Protein AF-A0A8C6Y486-F1 (afdb_monomer_lite)

InterPro domains:
  IPR037662 Cilia- and flagella-associated protein 68/107 [PTHR31180] (36-142)
  IPR054709 Cilia- and flagella-associated protein 107 [PF22595] (36-143)

Sequence (165 aa):
MINLCRDVQECTIPSWKVEPKYSTKVLIGNWGEERRRGLPRKYILTHCEEARHRHLVTQYDDQYNRHGHNPQLPPLRKWDRHKLAWTPEKSDYPLVEPPTSYGLLEHLMDTWHRKEPEGAKSVYHSSYPKPPALAYAPRQRPDTSRILQQSRQQWLLPRSLDAPA

Secondary structure (DSSP, 8-state):
-----S-TTTTSS-GGG------TTS-SSSHHHHHHT-S-HHHHH-SSS--TTS--S-HHHHHHHSTT--TTS-SS-EEETTTTEEES-GGGS--------TTHHHHHHHHHH-PPPSS---HHHHHSPPPPGGGS---PPP-HHHHHHHHHHHTTS--------

Organism: Naja naja (NCBI:txid35670)

Foldseek 3Di:
DDDDDDDPPPPPDDPVPDDDDDDLVDPDDPNPVVVVVDDDPCVVPDPDNDDPLQAQEDPVCCCPVVVVDDPVDDPAWDQDPVVRDTPPDSVVDHDRDPYPCVCVVVVVVCVVPDDDDDDDDDPVPVVDDDDPPVVDDPPDDPPCPVVVVVVVVVVVPPPDPDDDD

pLDDT: mean 77.11, std 13.09, range [34.59, 96.06]

Radius of gyration: 37.06 Å; chains: 1; bounding box: 81×48×119 Å

Structure (mmCIF, N/CA/C/O backbone):
data_AF-A0A8C6Y486-F1
#
_entry.id   AF-A0A8C6Y486-F1
#
loop_
_atom_site.group_PDB
_atom_site.id
_atom_site.type_symbol
_atom_site.label_atom_id
_atom_site.label_alt_id
_atom_site.label_comp_id
_atom_site.label_asym_id
_atom_site.label_entity_id
_atom_site.label_seq_id
_atom_site.pdbx_PDB_ins_code
_atom_site.Cartn_x
_atom_site.Cartn_y
_atom_site.Cartn_z
_atom_site.occupancy
_atom_site.B_iso_or_equiv
_atom_site.auth_seq_id
_atom_site.auth_comp_id
_atom_site.auth_asym_id
_atom_site.auth_atom_id
_atom_site.pdbx_PDB_model_num
ATOM 1 N N . MET A 1 1 ? -19.167 -20.962 -25.760 1.00 34.59 1 MET A N 1
ATOM 2 C CA . MET A 1 1 ? -18.851 -20.232 -24.513 1.00 34.59 1 MET A CA 1
ATOM 3 C C . MET A 1 1 ? -18.664 -18.772 -24.861 1.00 34.59 1 MET A C 1
ATOM 5 O O . MET A 1 1 ? -17.979 -18.466 -25.826 1.00 34.59 1 MET A O 1
ATOM 9 N N . ILE A 1 2 ? -19.395 -17.922 -24.153 1.00 36.78 2 ILE A N 1
ATOM 10 C CA . ILE A 1 2 ? -19.633 -16.510 -24.445 1.00 36.78 2 ILE A CA 1
ATOM 11 C C . ILE A 1 2 ? -18.441 -15.714 -23.911 1.00 36.78 2 ILE A C 1
ATOM 13 O O . ILE A 1 2 ? -18.240 -15.684 -22.702 1.00 36.78 2 ILE A O 1
ATOM 17 N N . ASN A 1 3 ? -17.670 -15.070 -24.787 1.00 40.41 3 ASN A N 1
ATOM 18 C CA . ASN A 1 3 ? -16.798 -13.976 -24.368 1.00 40.41 3 ASN A CA 1
ATOM 19 C C . ASN A 1 3 ? -17.591 -12.680 -24.536 1.00 40.41 3 ASN A C 1
ATOM 21 O O . ASN A 1 3 ? -17.949 -12.294 -25.649 1.00 40.41 3 ASN A O 1
ATOM 25 N N . LEU A 1 4 ? -17.938 -12.095 -23.390 1.00 46.84 4 LEU A N 1
ATOM 26 C CA . LEU A 1 4 ? -18.710 -10.872 -23.251 1.00 46.84 4 LEU A CA 1
ATOM 27 C C . LEU A 1 4 ? -17.987 -9.664 -23.866 1.00 46.84 4 LEU A C 1
ATOM 29 O O . LEU A 1 4 ? -16.797 -9.468 -23.651 1.00 46.84 4 LEU A O 1
ATOM 33 N N . CYS A 1 5 ? -18.794 -8.843 -24.543 1.00 39.06 5 CYS A N 1
ATOM 34 C CA . CYS A 1 5 ? -18.754 -7.380 -24.565 1.00 39.06 5 CYS A CA 1
ATOM 35 C C . CYS A 1 5 ? -17.374 -6.732 -24.797 1.00 39.06 5 CYS A C 1
ATOM 37 O O . CYS A 1 5 ? -16.676 -6.362 -23.855 1.00 39.06 5 CYS A O 1
ATOM 39 N N . ARG A 1 6 ? -17.023 -6.529 -26.075 1.00 48.16 6 ARG A N 1
ATOM 40 C CA . ARG A 1 6 ? -16.122 -5.431 -26.456 1.00 48.16 6 ARG A CA 1
ATOM 41 C C . ARG A 1 6 ? -16.830 -4.107 -26.164 1.00 48.16 6 ARG A C 1
ATOM 43 O O . ARG A 1 6 ? -18.038 -4.003 -26.351 1.00 48.16 6 ARG A O 1
ATOM 50 N N . ASP A 1 7 ? -16.054 -3.165 -25.651 1.00 42.75 7 ASP A N 1
ATOM 51 C CA . ASP A 1 7 ? -16.396 -1.807 -25.233 1.00 42.75 7 ASP A CA 1
ATOM 52 C C . ASP A 1 7 ? -17.686 -1.213 -25.844 1.00 42.75 7 ASP A C 1
ATOM 54 O O . ASP A 1 7 ? -17.844 -1.093 -27.057 1.00 42.75 7 ASP A O 1
ATOM 58 N N . VAL A 1 8 ? -18.590 -0.750 -24.969 1.00 45.34 8 VAL A N 1
ATOM 59 C CA . VAL A 1 8 ? -19.930 -0.177 -25.255 1.00 45.34 8 VAL A CA 1
ATOM 60 C C . VAL A 1 8 ? -19.925 0.991 -26.268 1.00 45.34 8 VAL A C 1
ATOM 62 O O . VAL A 1 8 ? -20.977 1.396 -26.757 1.00 45.34 8 VAL A O 1
ATOM 65 N N . GLN A 1 9 ? -18.757 1.532 -26.624 1.00 53.19 9 GLN A N 1
ATOM 66 C CA . GLN A 1 9 ? -18.621 2.672 -27.533 1.00 53.19 9 GLN A CA 1
ATOM 67 C C . GLN A 1 9 ? -18.644 2.327 -29.032 1.00 53.19 9 GLN A C 1
ATOM 69 O O . GLN A 1 9 ? -18.799 3.237 -29.844 1.00 53.19 9 GLN A O 1
ATOM 74 N N . GLU A 1 10 ? -18.514 1.060 -29.435 1.00 50.94 10 GLU A N 1
ATOM 75 C CA . GLU A 1 10 ? -18.447 0.710 -30.868 1.00 50.94 10 GLU A CA 1
ATOM 76 C C . GLU A 1 10 ? -19.818 0.730 -31.583 1.00 50.94 10 GLU A C 1
ATOM 78 O O . GLU A 1 10 ? -19.871 0.861 -32.804 1.00 50.94 10 GLU A O 1
ATOM 83 N N . CYS A 1 11 ? -20.941 0.675 -30.855 1.00 52.94 11 CYS A N 1
ATOM 84 C CA . CYS A 1 11 ? -22.281 0.500 -31.443 1.00 52.94 11 CYS A CA 1
ATOM 85 C C . CYS A 1 11 ? -23.034 1.804 -31.785 1.00 52.94 11 CYS A C 1
ATOM 87 O O . CYS A 1 11 ? -24.148 1.744 -32.303 1.00 52.94 11 CYS A O 1
ATOM 89 N N . THR A 1 12 ? -22.477 2.979 -31.482 1.00 60.00 12 THR A N 1
ATOM 90 C CA . THR A 1 12 ? -23.168 4.284 -31.603 1.00 60.00 12 THR A CA 1
ATOM 91 C C . THR A 1 12 ? -22.625 5.193 -32.707 1.00 60.00 12 THR A C 1
ATOM 93 O O . THR A 1 12 ? -23.166 6.279 -32.920 1.00 60.00 12 THR A O 1
ATOM 96 N N . ILE A 1 13 ? -21.588 4.776 -33.440 1.00 71.94 13 ILE A N 1
ATOM 97 C CA . ILE A 1 13 ? -20.989 5.588 -34.507 1.00 71.94 13 ILE A CA 1
ATOM 98 C C . ILE A 1 13 ? -21.632 5.205 -35.849 1.00 71.94 13 ILE A C 1
ATOM 100 O O . ILE A 1 13 ? -21.528 4.050 -36.264 1.00 71.94 13 ILE A O 1
ATOM 104 N N . PRO A 1 14 ? -22.301 6.134 -36.559 1.00 70.56 14 PRO A N 1
ATOM 105 C CA . PRO A 1 14 ? -22.866 5.822 -37.864 1.00 70.56 14 PRO A CA 1
ATOM 106 C C . PRO A 1 14 ? -21.753 5.596 -38.902 1.00 70.56 14 PRO A C 1
ATOM 108 O O . PRO A 1 14 ? -20.704 6.238 -38.856 1.00 70.56 14 PRO A O 1
ATOM 111 N N . SER A 1 15 ? -21.996 4.707 -39.870 1.00 63.16 15 SER A N 1
ATOM 112 C CA . SER A 1 15 ? -20.997 4.209 -40.837 1.00 63.16 15 SER A CA 1
ATOM 113 C C . SER A 1 15 ? -20.269 5.288 -41.654 1.00 63.16 15 SER A C 1
ATOM 115 O O . SER A 1 15 ? -19.128 5.087 -42.056 1.00 63.16 15 SER A O 1
ATOM 117 N N . TRP A 1 16 ? -20.886 6.451 -41.870 1.00 70.81 16 TRP A N 1
ATOM 118 C CA . TRP A 1 16 ? -20.301 7.589 -42.592 1.00 70.81 16 TRP A CA 1
ATOM 119 C C . TRP A 1 16 ? -19.295 8.414 -41.764 1.00 70.81 16 TRP A C 1
ATOM 121 O O . TRP A 1 16 ? -18.690 9.345 -42.288 1.00 70.81 16 TRP A O 1
ATOM 131 N N . LYS A 1 17 ? -19.107 8.081 -40.480 1.00 66.19 17 LYS A N 1
ATOM 132 C CA . LYS A 1 17 ? -18.193 8.738 -39.526 1.00 66.19 17 LYS A CA 1
ATOM 133 C C . LYS A 1 17 ? -17.043 7.827 -39.072 1.00 66.19 17 LYS A C 1
ATOM 135 O O . LYS A 1 17 ? -16.499 8.002 -37.985 1.00 66.19 17 LYS A O 1
ATOM 140 N N . VAL A 1 18 ? -16.677 6.833 -39.882 1.00 72.81 18 VAL A N 1
ATOM 141 C CA . VAL A 1 18 ? -15.550 5.940 -39.584 1.00 72.81 18 VAL A CA 1
ATOM 142 C C . VAL A 1 18 ? -14.256 6.575 -40.088 1.00 72.81 18 VAL A C 1
ATOM 144 O O . VAL A 1 18 ? -13.963 6.556 -41.281 1.00 72.81 18 VAL A O 1
ATOM 147 N N . GLU A 1 19 ? -13.473 7.139 -39.172 1.00 72.44 19 GLU A N 1
ATOM 148 C CA . GLU A 1 19 ? -12.126 7.619 -39.481 1.00 72.44 19 GLU A CA 1
ATOM 149 C C . GLU A 1 19 ? -11.136 6.441 -39.511 1.00 72.44 19 GLU A C 1
ATOM 151 O O . GLU A 1 19 ? -10.990 5.730 -38.507 1.00 72.44 19 GLU A O 1
ATOM 156 N N . PRO A 1 20 ? -10.432 6.203 -40.632 1.00 77.00 20 PRO A N 1
ATOM 157 C CA . PRO A 1 20 ? -9.417 5.162 -40.691 1.00 77.00 20 PRO A CA 1
ATOM 158 C C . PRO A 1 20 ? -8.216 5.535 -39.809 1.00 77.00 20 PRO A C 1
ATOM 160 O O . PRO A 1 20 ? -7.585 6.577 -39.987 1.00 77.00 20 PRO A O 1
ATOM 163 N N . LYS A 1 21 ? -7.878 4.663 -38.853 1.00 77.75 21 LYS A N 1
ATOM 164 C CA . LYS A 1 21 ? -6.699 4.814 -37.988 1.00 77.75 21 LYS A CA 1
ATOM 165 C C . LYS A 1 21 ? -5.488 4.163 -38.653 1.00 77.75 21 LYS A C 1
ATOM 167 O O . LYS A 1 21 ? -5.451 2.947 -38.823 1.00 77.75 21 LYS A O 1
ATOM 172 N N . TYR A 1 22 ? -4.492 4.968 -39.007 1.00 78.31 22 TYR A N 1
ATOM 173 C CA . TYR A 1 22 ? -3.251 4.500 -39.627 1.00 78.31 22 TYR A CA 1
ATOM 174 C C . TYR A 1 22 ? -2.107 4.391 -38.608 1.00 78.31 22 TYR A C 1
ATOM 176 O O . TYR A 1 22 ? -2.116 5.033 -37.559 1.00 78.31 22 TYR A O 1
ATOM 184 N N . SER A 1 23 ? -1.093 3.579 -38.921 1.00 74.69 23 SER A N 1
ATOM 185 C CA . SER A 1 23 ? 0.156 3.533 -38.148 1.00 74.69 23 SER A CA 1
ATOM 186 C C . SER A 1 23 ? 0.916 4.861 -38.264 1.00 74.69 23 SER A C 1
ATOM 188 O O . SER A 1 23 ? 0.907 5.484 -39.322 1.00 74.69 23 SER A O 1
ATOM 190 N N . THR A 1 24 ? 1.675 5.241 -37.230 1.00 73.12 24 THR A N 1
ATOM 191 C CA . THR A 1 24 ? 2.528 6.451 -37.197 1.00 73.12 24 THR A CA 1
ATOM 192 C C . THR A 1 24 ? 3.621 6.490 -38.276 1.00 73.12 24 THR A C 1
ATOM 194 O O . THR A 1 24 ? 4.292 7.505 -38.452 1.00 73.12 24 THR A O 1
ATOM 197 N N . LYS A 1 25 ? 3.806 5.393 -39.020 1.00 78.25 25 LYS A N 1
ATOM 198 C CA . LYS A 1 25 ? 4.701 5.300 -40.181 1.00 78.25 25 LYS A CA 1
ATOM 199 C C . LYS A 1 25 ? 4.082 5.838 -41.478 1.00 78.25 25 LYS A C 1
ATOM 201 O O . LYS A 1 25 ? 4.817 6.080 -42.429 1.00 78.25 25 LYS A O 1
ATOM 206 N N . VAL A 1 26 ? 2.759 5.995 -41.539 1.00 83.75 26 VAL A N 1
ATOM 207 C CA . VAL A 1 26 ? 2.043 6.449 -42.739 1.00 83.75 26 VAL A CA 1
ATOM 208 C C . VAL A 1 26 ? 1.959 7.976 -42.730 1.00 83.75 26 VAL A C 1
ATOM 210 O O . VAL A 1 26 ? 1.511 8.570 -41.754 1.00 83.75 26 VAL A O 1
ATOM 213 N N . LEU A 1 27 ? 2.393 8.607 -43.824 1.00 85.38 27 LEU A N 1
ATOM 214 C CA . LEU A 1 27 ? 2.506 10.064 -43.989 1.00 85.38 27 LEU A CA 1
ATOM 215 C C . LEU A 1 27 ? 1.148 10.737 -44.283 1.00 85.38 27 LEU A C 1
ATOM 217 O O . LEU A 1 27 ? 1.018 11.479 -45.252 1.00 85.38 27 LEU A O 1
ATOM 221 N N . ILE A 1 28 ? 0.109 10.427 -43.507 1.00 81.69 28 ILE A N 1
ATOM 222 C CA . ILE A 1 28 ? -1.268 10.892 -43.745 1.00 81.69 28 ILE A CA 1
ATOM 223 C C . ILE A 1 28 ? -1.876 11.384 -42.426 1.00 81.69 28 ILE A C 1
ATOM 225 O O . ILE A 1 28 ? -1.596 10.839 -41.360 1.00 81.69 28 ILE A O 1
ATOM 229 N N . GLY A 1 29 ? -2.723 12.415 -42.493 1.00 80.81 29 GLY A N 1
ATOM 230 C CA . GLY A 1 29 ? -3.406 12.973 -41.323 1.00 80.81 29 GLY A CA 1
ATOM 231 C C . GLY A 1 29 ? -2.440 13.683 -40.372 1.00 80.81 29 GLY A C 1
ATOM 232 O O . GLY A 1 29 ? -1.551 14.409 -40.814 1.00 80.81 29 GLY A O 1
ATOM 233 N N . ASN A 1 30 ? -2.583 13.455 -39.062 1.00 80.50 30 ASN A N 1
ATOM 234 C CA . ASN A 1 30 ? -1.811 14.152 -38.025 1.00 80.50 30 ASN A CA 1
ATOM 235 C C . ASN A 1 30 ? -0.353 13.657 -37.841 1.00 80.50 30 ASN A C 1
ATOM 237 O O . ASN A 1 30 ? 0.242 13.777 -36.769 1.00 80.50 30 ASN A O 1
ATOM 241 N N . TRP A 1 31 ? 0.239 13.069 -38.884 1.00 82.62 31 TRP A N 1
ATOM 242 C CA . TRP A 1 31 ? 1.556 12.422 -38.842 1.00 82.62 31 TRP A CA 1
ATOM 243 C C . TRP A 1 31 ? 2.671 13.325 -38.279 1.00 82.62 31 TRP A C 1
ATOM 245 O O . TRP A 1 31 ? 3.494 12.885 -37.471 1.00 82.62 31 TRP A O 1
ATOM 255 N N . GLY A 1 32 ? 2.692 14.598 -38.687 1.00 81.19 32 GLY A N 1
ATOM 256 C CA . GLY A 1 32 ? 3.715 15.556 -38.266 1.00 81.19 32 GLY A CA 1
ATOM 257 C C . GLY A 1 32 ? 3.673 15.878 -36.769 1.00 81.19 32 GLY A C 1
ATOM 258 O O . GLY A 1 32 ? 4.730 15.987 -36.144 1.00 81.19 32 GLY A O 1
ATOM 259 N N . GLU A 1 33 ? 2.480 15.999 -36.178 1.00 82.06 33 GLU A N 1
ATOM 260 C CA . GLU A 1 33 ? 2.333 16.251 -34.738 1.00 82.06 33 GLU A CA 1
ATOM 261 C C . GLU A 1 33 ? 2.650 15.003 -33.915 1.00 82.06 33 GLU A C 1
ATOM 263 O O . GLU A 1 33 ? 3.369 15.098 -32.921 1.00 82.06 33 GLU A O 1
ATOM 268 N N . GLU A 1 34 ? 2.209 13.821 -34.361 1.00 79.19 34 GLU A N 1
ATOM 269 C CA . GLU A 1 34 ? 2.510 12.550 -33.690 1.00 79.19 34 GLU A CA 1
ATOM 270 C C . GLU A 1 34 ? 4.020 12.296 -33.583 1.00 79.19 34 GLU A C 1
ATOM 272 O O . GLU A 1 34 ? 4.504 11.801 -32.566 1.00 79.19 34 GLU A O 1
ATOM 277 N N . ARG A 1 35 ? 4.805 12.720 -34.581 1.00 80.25 35 ARG A N 1
ATOM 278 C CA . ARG A 1 35 ? 6.271 12.625 -34.529 1.00 80.25 35 ARG A CA 1
ATOM 279 C C . ARG A 1 35 ? 6.903 13.608 -33.537 1.00 80.25 35 ARG A C 1
ATOM 281 O O . ARG A 1 35 ? 7.923 13.279 -32.932 1.00 80.25 35 ARG A O 1
ATOM 288 N N . ARG A 1 36 ? 6.312 14.795 -33.345 1.00 82.06 36 ARG A N 1
ATOM 289 C CA . ARG A 1 36 ? 6.788 15.785 -32.358 1.00 82.06 36 ARG A CA 1
ATOM 290 C C . ARG A 1 36 ? 6.502 15.374 -30.915 1.00 82.06 36 ARG A C 1
A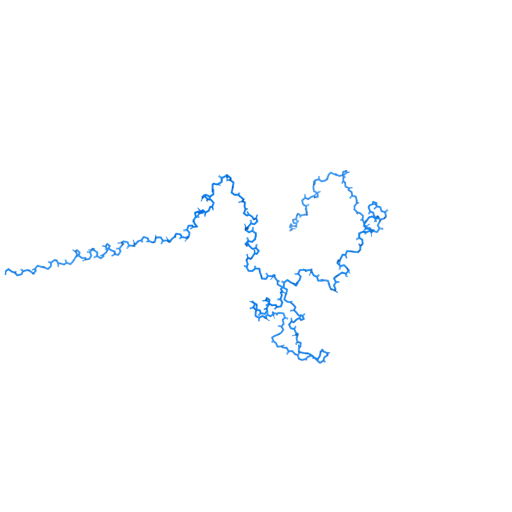TOM 292 O O . ARG A 1 36 ? 7.186 15.867 -30.024 1.00 82.06 36 ARG A O 1
ATOM 299 N N . ARG A 1 37 ? 5.556 14.457 -30.671 1.00 82.31 37 ARG A N 1
ATOM 300 C CA . ARG A 1 37 ? 5.291 13.908 -29.326 1.00 82.31 37 ARG A CA 1
ATOM 301 C C . ARG A 1 37 ? 6.498 13.169 -28.727 1.00 82.31 37 ARG A C 1
ATOM 303 O O . ARG A 1 37 ? 6.583 13.052 -27.508 1.00 82.31 37 ARG A O 1
ATOM 310 N N . GLY A 1 38 ? 7.437 12.712 -29.561 1.00 83.56 38 GLY A N 1
ATOM 311 C CA . GLY A 1 38 ? 8.673 12.061 -29.128 1.00 83.56 38 GLY A CA 1
ATOM 312 C C . GLY A 1 38 ? 8.499 10.593 -28.726 1.00 83.56 38 GLY A C 1
ATOM 313 O O . GLY A 1 38 ? 7.454 9.978 -28.942 1.00 83.56 38 GLY A O 1
ATOM 314 N N . LEU A 1 39 ? 9.559 10.005 -28.164 1.00 84.62 39 LEU A N 1
ATOM 315 C CA . LEU A 1 39 ? 9.518 8.631 -27.659 1.00 84.62 39 LEU A CA 1
ATOM 316 C C . LEU A 1 39 ? 8.724 8.581 -26.346 1.00 84.62 39 LEU A C 1
ATOM 318 O O . LEU A 1 39 ? 8.928 9.427 -25.471 1.00 84.62 39 LEU A O 1
ATOM 322 N N . PRO A 1 40 ? 7.843 7.586 -26.153 1.00 83.75 40 PRO A N 1
ATOM 323 C CA . PRO A 1 40 ? 7.088 7.501 -24.919 1.00 83.75 40 PRO A CA 1
ATOM 324 C C . PRO A 1 40 ? 8.018 7.173 -23.750 1.00 83.75 40 PRO A C 1
ATOM 326 O O . PRO A 1 40 ? 8.944 6.365 -23.858 1.00 83.75 40 PRO A O 1
ATOM 329 N N . ARG A 1 41 ? 7.702 7.766 -22.593 1.00 83.00 41 ARG A N 1
ATOM 330 C CA . ARG A 1 41 ? 8.467 7.667 -21.339 1.00 83.00 41 ARG A CA 1
ATOM 331 C C . ARG A 1 41 ? 8.850 6.237 -20.957 1.00 83.00 41 ARG A C 1
ATOM 333 O O . ARG A 1 41 ? 9.897 6.053 -20.345 1.00 83.00 41 ARG A O 1
ATOM 340 N N . LYS A 1 42 ? 8.015 5.250 -21.312 1.00 83.00 42 LYS A N 1
ATOM 341 C CA . LYS A 1 42 ? 8.280 3.827 -21.078 1.00 83.00 42 LYS A CA 1
ATOM 342 C C . LYS A 1 42 ? 9.677 3.460 -21.588 1.00 83.00 42 LYS A C 1
ATOM 344 O O . LYS A 1 42 ? 10.512 3.096 -20.787 1.00 83.00 42 LYS A O 1
ATOM 349 N N . TYR A 1 43 ? 9.989 3.690 -22.860 1.00 82.62 43 TYR A N 1
ATOM 350 C CA . TYR A 1 43 ? 11.271 3.253 -23.430 1.00 82.62 43 TYR A CA 1
ATOM 351 C C . TYR A 1 43 ? 12.493 4.041 -22.942 1.00 82.62 43 TYR A C 1
ATOM 353 O O . TYR A 1 43 ? 13.606 3.547 -23.062 1.00 82.62 43 TYR A O 1
ATOM 361 N N . ILE A 1 44 ? 12.304 5.256 -22.417 1.00 85.44 44 ILE A N 1
ATOM 362 C CA . ILE A 1 44 ? 13.414 6.112 -21.968 1.00 85.44 44 ILE A CA 1
ATOM 363 C C . ILE A 1 44 ? 13.763 5.842 -20.502 1.00 85.44 44 ILE A C 1
ATOM 365 O O . ILE A 1 44 ? 14.931 5.860 -20.132 1.00 85.44 44 ILE A O 1
ATOM 369 N N . LEU A 1 45 ? 12.753 5.638 -19.650 1.00 83.50 45 LEU A N 1
ATOM 370 C CA . LEU A 1 45 ? 12.936 5.625 -18.196 1.00 83.50 45 LEU A CA 1
ATOM 371 C C . LEU A 1 45 ? 12.731 4.252 -17.546 1.00 83.50 45 LEU A C 1
ATOM 373 O O . LEU A 1 45 ? 12.938 4.141 -16.340 1.00 83.50 45 LEU A O 1
ATOM 377 N N . THR A 1 46 ? 12.294 3.220 -18.276 1.00 83.62 46 THR A N 1
ATOM 378 C CA . THR A 1 46 ? 12.181 1.867 -17.703 1.00 83.62 46 THR A CA 1
ATOM 379 C C . THR A 1 46 ? 13.466 1.081 -17.923 1.00 83.62 46 THR A C 1
ATOM 381 O O . THR A 1 46 ? 13.888 0.914 -19.062 1.00 83.62 46 THR A O 1
ATOM 384 N N . HIS A 1 47 ? 14.060 0.583 -16.839 1.00 73.00 47 HIS A N 1
ATOM 385 C CA . HIS A 1 47 ? 15.342 -0.130 -16.855 1.00 73.00 47 HIS A CA 1
ATOM 386 C C . HIS A 1 47 ? 15.207 -1.635 -17.161 1.00 73.00 47 HIS A C 1
ATOM 388 O O . HIS A 1 47 ? 16.055 -2.232 -17.810 1.00 73.00 47 HIS A O 1
ATOM 394 N N . CYS A 1 48 ? 14.111 -2.250 -16.743 1.00 69.50 48 CYS A N 1
ATOM 395 C CA . CYS A 1 48 ? 13.669 -3.594 -17.108 1.00 69.50 48 CYS A CA 1
ATOM 396 C C . CYS A 1 48 ? 12.148 -3.485 -17.289 1.00 69.50 48 CYS A C 1
ATOM 398 O O . CYS A 1 48 ? 11.583 -2.494 -16.826 1.00 69.50 48 CYS A O 1
ATOM 400 N N . GLU A 1 49 ? 11.474 -4.406 -17.979 1.00 75.38 49 GLU A N 1
ATOM 401 C CA . GLU A 1 49 ? 10.028 -4.339 -18.290 1.00 75.38 49 GLU A CA 1
ATOM 402 C C . GLU A 1 49 ? 9.118 -4.456 -17.042 1.00 75.38 49 GLU A C 1
ATOM 404 O O . GLU A 1 49 ? 8.228 -5.296 -16.947 1.00 75.38 49 GLU A O 1
ATOM 409 N N . GLU A 1 50 ? 9.339 -3.610 -16.045 1.00 78.75 50 GLU A N 1
ATOM 410 C CA . GLU A 1 50 ? 8.682 -3.612 -14.757 1.00 78.75 50 GLU A CA 1
ATOM 411 C C . GLU A 1 50 ? 7.512 -2.639 -14.758 1.00 78.75 50 GLU A C 1
ATOM 413 O O . GLU A 1 50 ? 7.582 -1.504 -15.245 1.00 78.75 50 GLU A O 1
ATOM 418 N N . ALA A 1 51 ? 6.406 -3.090 -14.174 1.00 82.12 51 ALA A N 1
ATOM 419 C CA . ALA A 1 51 ? 5.273 -2.226 -13.933 1.00 82.12 51 ALA A CA 1
ATOM 420 C C . ALA A 1 51 ? 5.660 -1.121 -12.940 1.00 82.12 51 ALA A C 1
ATOM 422 O O . ALA A 1 51 ? 6.293 -1.373 -11.917 1.00 82.12 51 ALA A O 1
ATOM 423 N N 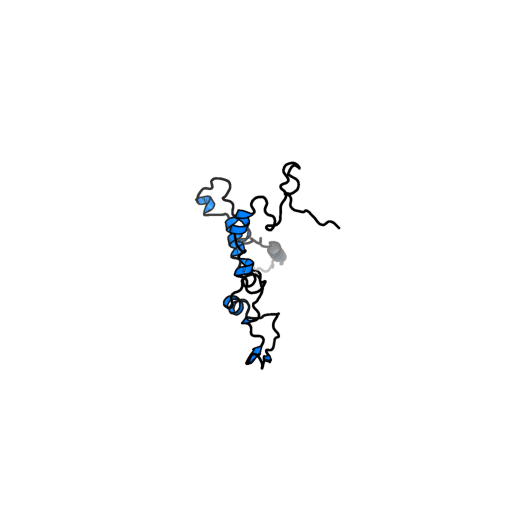. ARG A 1 52 ? 5.209 0.113 -13.196 1.00 77.31 52 ARG A N 1
ATOM 424 C CA . ARG A 1 52 ? 5.509 1.274 -12.333 1.00 77.31 52 ARG A CA 1
ATOM 425 C C . ARG A 1 52 ? 5.042 1.101 -10.880 1.00 77.31 52 ARG A C 1
ATOM 427 O O . ARG A 1 52 ? 5.548 1.792 -10.009 1.00 77.31 52 ARG A O 1
ATOM 434 N N . HIS A 1 53 ? 4.078 0.214 -10.638 1.00 81.62 53 HIS A N 1
ATOM 435 C CA . HIS A 1 53 ? 3.480 -0.068 -9.331 1.00 81.62 53 HIS A CA 1
ATOM 436 C C . HIS A 1 53 ? 4.029 -1.351 -8.680 1.00 81.62 53 HIS A C 1
ATOM 438 O O . HIS A 1 53 ? 3.408 -1.880 -7.767 1.00 81.62 53 HIS A O 1
ATOM 444 N N . ARG A 1 54 ? 5.152 -1.899 -9.163 1.00 82.62 54 ARG A N 1
ATOM 445 C CA . ARG A 1 54 ? 5.701 -3.161 -8.646 1.00 82.62 54 ARG A CA 1
ATOM 446 C C . ARG A 1 54 ? 6.258 -3.037 -7.221 1.00 82.62 54 ARG A C 1
ATOM 448 O O . ARG A 1 54 ? 6.149 -3.983 -6.453 1.00 82.62 54 ARG A O 1
ATOM 455 N N . HIS A 1 55 ? 6.795 -1.867 -6.867 1.00 85.19 55 HIS A N 1
ATOM 456 C CA . HIS A 1 55 ? 7.529 -1.626 -5.618 1.00 85.19 55 HIS A CA 1
ATOM 457 C C . HIS A 1 55 ? 6.786 -0.618 -4.730 1.00 85.19 55 HIS A C 1
ATOM 459 O O . HIS A 1 55 ? 7.222 0.519 -4.563 1.00 85.19 55 HIS A O 1
ATOM 465 N N . LEU A 1 56 ? 5.611 -1.004 -4.223 1.00 85.81 56 LEU A N 1
ATOM 466 C CA . LEU A 1 56 ? 4.782 -0.148 -3.353 1.00 85.81 56 LEU A CA 1
ATOM 467 C C . LEU A 1 56 ? 5.047 -0.358 -1.856 1.00 85.81 56 LEU A C 1
ATOM 469 O O . LEU A 1 56 ? 4.524 0.390 -1.032 1.00 85.81 56 LEU A O 1
ATOM 473 N N . VAL A 1 57 ? 5.845 -1.365 -1.504 1.00 86.38 57 VAL A N 1
ATOM 474 C CA . VAL A 1 57 ? 6.209 -1.688 -0.123 1.00 86.38 57 VAL A CA 1
ATOM 475 C C . VAL A 1 57 ? 7.600 -1.133 0.157 1.00 86.38 57 VAL A C 1
ATOM 477 O O . VAL A 1 57 ? 8.549 -1.398 -0.581 1.00 86.38 57 VAL A O 1
ATOM 480 N N . THR A 1 58 ? 7.724 -0.340 1.220 1.00 86.00 58 THR A N 1
ATOM 481 C CA . THR A 1 58 ? 9.026 0.171 1.664 1.00 86.00 58 THR A CA 1
ATOM 482 C C . THR A 1 58 ? 9.750 -0.883 2.498 1.00 86.00 58 THR A C 1
ATOM 484 O O . THR A 1 58 ? 9.119 -1.701 3.165 1.00 86.00 58 THR A O 1
ATOM 487 N N . GLN A 1 59 ? 11.085 -0.830 2.525 1.00 85.62 59 GLN A N 1
ATOM 488 C CA . GLN A 1 59 ? 11.884 -1.720 3.375 1.00 85.62 59 GLN A CA 1
ATOM 489 C C . GLN A 1 59 ? 11.493 -1.610 4.859 1.00 85.62 59 GLN A C 1
ATOM 491 O O . GLN A 1 59 ? 11.510 -2.608 5.575 1.00 85.62 59 GLN A O 1
ATOM 496 N N . TYR A 1 60 ? 11.110 -0.408 5.303 1.00 87.38 60 TYR A N 1
ATOM 497 C CA . TYR A 1 60 ? 10.635 -0.170 6.662 1.00 87.38 60 TYR A CA 1
ATOM 498 C C . TYR A 1 60 ? 9.338 -0.940 6.957 1.00 87.38 60 TYR A C 1
ATOM 500 O O . TYR A 1 60 ? 9.276 -1.673 7.940 1.00 87.38 60 TYR A O 1
ATOM 508 N N . ASP A 1 61 ? 8.325 -0.820 6.090 1.00 87.38 61 ASP A N 1
ATOM 509 C CA . ASP A 1 61 ? 7.031 -1.500 6.262 1.00 87.38 61 ASP A CA 1
ATOM 510 C C . ASP A 1 61 ? 7.194 -3.028 6.317 1.00 87.38 61 ASP A C 1
ATOM 512 O O . ASP A 1 61 ? 6.644 -3.700 7.189 1.00 87.38 61 ASP A O 1
ATOM 516 N N . ASP A 1 62 ? 8.035 -3.564 5.435 1.00 84.81 62 ASP A N 1
ATOM 517 C CA . ASP A 1 62 ? 8.383 -4.983 5.377 1.00 84.81 62 ASP A CA 1
ATOM 518 C C . ASP A 1 62 ? 9.078 -5.473 6.670 1.00 84.81 62 ASP A C 1
ATOM 520 O O . ASP A 1 62 ? 8.715 -6.505 7.240 1.00 84.81 62 ASP A O 1
ATOM 524 N N . GLN A 1 63 ? 10.049 -4.718 7.193 1.00 86.12 63 GLN A N 1
ATOM 525 C CA . GLN A 1 63 ? 10.780 -5.097 8.409 1.00 86.12 63 GLN A CA 1
ATOM 526 C C . GLN A 1 63 ? 9.916 -5.061 9.673 1.00 86.12 63 GLN A C 1
ATOM 528 O O . GLN A 1 63 ? 9.985 -5.992 10.477 1.00 86.12 63 GLN A O 1
ATOM 533 N N . TYR A 1 64 ? 9.124 -4.004 9.857 1.00 85.88 64 TYR A N 1
ATOM 534 C CA . TYR A 1 64 ? 8.403 -3.786 11.111 1.00 85.88 64 TYR A CA 1
ATOM 535 C C . TYR A 1 64 ? 7.029 -4.456 11.137 1.00 85.88 64 TYR A C 1
ATOM 537 O O . TYR A 1 64 ? 6.687 -5.080 12.138 1.00 85.88 64 TYR A O 1
ATOM 545 N N . ASN A 1 65 ? 6.264 -4.378 10.046 1.00 83.75 65 ASN A N 1
ATOM 546 C CA . ASN A 1 65 ? 4.865 -4.819 10.041 1.00 83.75 65 ASN A CA 1
ATOM 547 C C . ASN A 1 65 ? 4.706 -6.253 9.531 1.00 83.75 65 ASN A C 1
ATOM 549 O O . ASN A 1 65 ? 3.783 -6.954 9.936 1.00 83.75 65 ASN A O 1
ATOM 553 N N . ARG A 1 66 ? 5.619 -6.702 8.659 1.00 80.12 66 ARG A N 1
ATOM 554 C CA . ARG A 1 66 ? 5.589 -8.036 8.027 1.00 80.12 66 ARG A CA 1
ATOM 555 C C . ARG A 1 66 ? 6.692 -8.971 8.532 1.00 80.12 66 ARG A C 1
ATOM 557 O O . ARG A 1 66 ? 6.808 -10.106 8.074 1.00 80.12 66 ARG A O 1
ATOM 564 N N . HIS A 1 67 ? 7.505 -8.501 9.483 1.00 79.38 67 HIS A N 1
ATOM 565 C CA . HIS A 1 67 ? 8.609 -9.237 10.116 1.00 79.38 67 HIS A CA 1
ATOM 566 C C . HIS A 1 67 ? 9.648 -9.799 9.138 1.00 79.38 67 HIS A C 1
ATOM 568 O O . HIS A 1 67 ? 10.397 -10.722 9.456 1.00 79.38 67 HIS A O 1
ATOM 574 N N . GLY A 1 68 ? 9.715 -9.228 7.939 1.00 76.19 68 GLY A N 1
ATOM 575 C CA . GLY A 1 68 ? 10.699 -9.572 6.935 1.00 76.19 68 GLY A CA 1
ATOM 576 C C . GLY A 1 68 ? 10.665 -10.988 6.381 1.00 76.19 68 GLY A C 1
ATOM 577 O O . GLY A 1 68 ? 11.662 -11.415 5.796 1.00 76.19 68 GLY A O 1
ATOM 578 N N . HIS A 1 69 ? 9.552 -11.701 6.540 1.00 79.38 69 HIS A N 1
ATOM 579 C CA . HIS A 1 69 ? 9.371 -13.012 5.939 1.00 79.38 69 HIS A CA 1
ATOM 580 C C . HIS A 1 69 ? 9.014 -12.873 4.454 1.00 79.38 69 HIS A C 1
ATOM 582 O O . HIS A 1 69 ? 8.056 -12.188 4.107 1.00 79.38 69 HIS A O 1
ATOM 588 N N . ASN A 1 70 ? 9.771 -13.532 3.573 1.00 82.69 70 ASN A N 1
ATOM 589 C CA . ASN A 1 70 ? 9.494 -13.554 2.138 1.00 82.69 70 ASN A CA 1
ATOM 590 C C . ASN A 1 70 ? 9.351 -15.010 1.659 1.00 82.69 70 ASN A C 1
ATOM 592 O O . ASN A 1 70 ? 10.335 -15.752 1.729 1.00 82.69 70 ASN A O 1
ATOM 596 N N . PRO A 1 71 ? 8.178 -15.425 1.139 1.00 83.06 71 PRO A N 1
ATOM 597 C CA . PRO A 1 71 ? 7.953 -16.799 0.687 1.00 83.06 71 PRO A CA 1
ATOM 598 C C . PRO A 1 71 ? 8.746 -17.163 -0.577 1.00 83.06 71 PRO A C 1
ATOM 600 O O . PRO A 1 71 ? 8.903 -18.340 -0.883 1.00 83.06 71 PRO A O 1
ATOM 603 N N . GLN A 1 72 ? 9.246 -16.171 -1.321 1.00 83.69 72 GLN A N 1
ATOM 604 C CA . GLN A 1 72 ? 10.038 -16.385 -2.537 1.00 83.69 72 GLN A CA 1
ATOM 605 C C . GLN A 1 72 ? 11.502 -16.737 -2.238 1.00 83.69 72 GLN A C 1
ATOM 607 O O . GLN A 1 72 ? 12.234 -17.143 -3.141 1.00 83.69 72 GLN A O 1
ATOM 612 N N . LEU A 1 73 ? 11.949 -16.559 -0.991 1.00 84.69 73 LEU A N 1
ATOM 613 C CA . LEU A 1 73 ? 13.330 -16.793 -0.593 1.00 84.69 73 LEU A CA 1
ATOM 614 C C . LEU A 1 73 ? 13.493 -18.157 0.089 1.00 84.69 73 LEU A C 1
ATOM 616 O O . LEU A 1 73 ? 12.634 -18.569 0.871 1.00 84.69 73 LEU A O 1
ATOM 620 N N . PRO A 1 74 ? 14.613 -18.861 -0.151 1.00 87.06 74 PRO A N 1
ATOM 621 C CA . PRO A 1 74 ? 14.940 -20.053 0.610 1.00 87.06 74 PRO A CA 1
ATOM 622 C C . PRO A 1 74 ? 15.153 -19.692 2.094 1.00 87.06 74 PRO A C 1
ATOM 624 O O . PRO A 1 74 ? 15.728 -18.641 2.389 1.00 87.06 74 PRO A O 1
ATOM 627 N N . PRO A 1 75 ? 14.778 -20.573 3.042 1.00 85.94 75 PRO A N 1
ATOM 628 C CA . PRO A 1 75 ? 14.956 -20.314 4.475 1.00 85.94 75 PRO A CA 1
ATOM 629 C C . PRO A 1 75 ? 16.419 -20.121 4.891 1.00 85.94 75 PRO A C 1
ATOM 631 O O . PRO A 1 75 ? 16.709 -19.420 5.859 1.00 85.94 75 PRO A O 1
ATOM 634 N N . LEU A 1 76 ? 17.347 -20.764 4.175 1.00 87.06 76 LEU A N 1
ATOM 635 C CA . LEU A 1 76 ? 18.781 -20.696 4.435 1.00 87.06 76 LEU A CA 1
ATOM 636 C C . LEU A 1 76 ? 19.504 -20.018 3.274 1.00 87.06 76 LEU A C 1
ATOM 638 O O . LEU A 1 76 ? 19.349 -20.394 2.111 1.00 87.06 76 LEU A O 1
ATOM 642 N N . ARG A 1 77 ? 20.354 -19.053 3.625 1.00 90.00 77 ARG A N 1
ATOM 643 C CA . ARG A 1 77 ? 21.281 -18.394 2.702 1.00 90.00 77 ARG A CA 1
ATOM 644 C C . ARG A 1 77 ? 22.489 -19.285 2.400 1.00 90.00 77 ARG A C 1
ATOM 646 O O . ARG A 1 77 ? 22.962 -20.019 3.267 1.00 90.00 77 ARG A O 1
ATOM 653 N N . LYS A 1 78 ? 23.030 -19.170 1.189 1.00 92.38 78 LYS A N 1
ATOM 654 C CA . LYS A 1 78 ? 24.230 -19.869 0.714 1.00 92.38 78 LYS A CA 1
ATOM 655 C C . LYS A 1 78 ? 25.332 -18.866 0.378 1.00 92.38 78 LYS A C 1
ATOM 657 O O . LYS A 1 78 ? 25.066 -17.792 -0.148 1.00 92.38 78 LYS A O 1
ATOM 662 N N . TRP A 1 79 ? 26.583 -19.218 0.661 1.00 93.81 79 TRP A N 1
ATOM 663 C CA . TRP A 1 79 ? 27.727 -18.418 0.228 1.00 93.81 79 TRP A CA 1
ATOM 664 C C . TRP A 1 79 ? 27.922 -18.565 -1.285 1.00 93.81 79 TRP A C 1
ATOM 666 O O . TRP A 1 79 ? 28.135 -19.679 -1.772 1.00 93.81 79 TRP A O 1
ATOM 676 N N . ASP A 1 80 ? 27.850 -17.458 -2.024 1.00 93.56 80 ASP A N 1
ATOM 677 C CA . ASP A 1 80 ? 28.184 -17.418 -3.447 1.00 93.56 80 ASP A CA 1
ATOM 678 C C . ASP A 1 80 ? 29.583 -16.831 -3.634 1.00 93.56 80 ASP A C 1
ATOM 680 O O . ASP A 1 80 ? 29.856 -15.679 -3.298 1.00 93.56 80 ASP A O 1
ATOM 684 N N . ARG A 1 81 ? 30.481 -17.639 -4.205 1.00 96.06 81 ARG A N 1
ATOM 685 C CA . ARG A 1 81 ? 31.867 -17.246 -4.465 1.00 96.06 81 ARG A CA 1
ATOM 686 C C . ARG A 1 81 ? 31.973 -16.159 -5.541 1.00 96.06 81 ARG A C 1
ATOM 688 O O . ARG A 1 81 ? 32.903 -15.370 -5.471 1.00 96.06 81 ARG A O 1
ATOM 695 N N . HIS A 1 82 ? 31.060 -16.104 -6.512 1.00 95.00 82 HIS A N 1
ATOM 696 C CA . HIS A 1 82 ? 31.147 -15.138 -7.616 1.00 95.00 82 HIS A CA 1
ATOM 697 C C . HIS A 1 82 ? 30.738 -13.735 -7.176 1.00 95.00 82 HIS A C 1
ATOM 699 O O . HIS A 1 82 ? 31.347 -12.754 -7.590 1.00 95.00 82 HIS A O 1
ATOM 705 N N . LYS A 1 83 ? 29.724 -13.651 -6.310 1.00 89.00 83 LYS A N 1
ATOM 706 C CA . LYS A 1 83 ? 29.263 -12.392 -5.714 1.00 89.00 83 LYS A CA 1
ATOM 707 C C . LYS A 1 83 ? 30.007 -12.025 -4.427 1.00 89.00 83 LYS A C 1
ATOM 709 O O . LYS A 1 83 ? 29.869 -10.901 -3.965 1.00 89.00 83 LYS A O 1
ATOM 714 N N . LEU A 1 84 ? 30.779 -12.962 -3.862 1.00 93.12 84 LEU A N 1
ATOM 715 C CA . LEU A 1 84 ? 31.466 -12.828 -2.570 1.00 93.12 84 LEU A CA 1
ATOM 716 C C . LEU A 1 84 ? 30.506 -12.402 -1.445 1.00 93.12 84 LEU A C 1
ATOM 718 O O . LEU A 1 84 ? 30.853 -11.593 -0.587 1.00 93.12 84 LEU A O 1
ATOM 722 N N . ALA A 1 85 ? 29.290 -12.948 -1.467 1.00 92.31 85 ALA A N 1
ATOM 723 C CA . ALA A 1 85 ? 28.211 -12.577 -0.561 1.00 92.31 85 ALA A CA 1
ATOM 724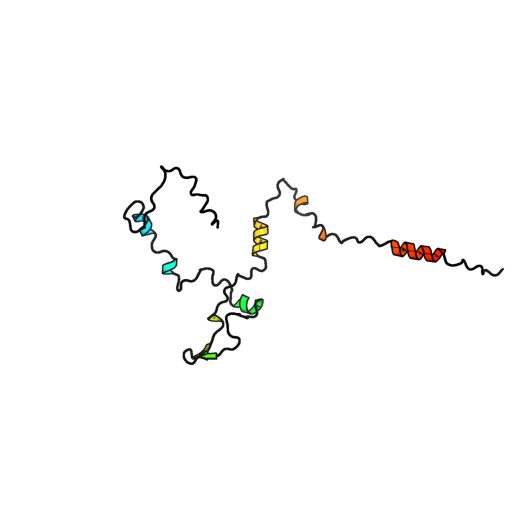 C C . ALA A 1 85 ? 27.348 -13.789 -0.189 1.00 92.31 85 ALA A C 1
ATOM 726 O O . ALA A 1 85 ? 27.333 -14.823 -0.869 1.00 92.31 85 ALA A O 1
ATOM 727 N N . TRP A 1 86 ? 26.594 -13.654 0.901 1.00 91.12 86 TRP A N 1
ATOM 728 C CA . TRP A 1 86 ? 25.548 -14.610 1.245 1.00 91.12 86 TRP A CA 1
ATOM 729 C C . TRP A 1 86 ? 24.311 -14.333 0.392 1.00 91.12 86 TRP A C 1
ATOM 731 O O . TRP A 1 86 ? 23.642 -13.325 0.577 1.00 91.12 86 TRP A O 1
ATOM 741 N N . THR A 1 87 ? 23.995 -15.242 -0.524 1.00 90.56 87 THR A N 1
ATOM 742 C CA . THR A 1 87 ? 22.847 -15.142 -1.428 1.00 90.56 87 THR A CA 1
ATOM 743 C C . THR A 1 87 ? 21.718 -16.083 -1.003 1.00 90.56 87 THR A C 1
ATOM 745 O O . THR A 1 87 ? 21.977 -17.148 -0.434 1.00 90.56 87 THR A O 1
ATOM 748 N N . PRO A 1 88 ? 20.459 -15.752 -1.314 1.00 90.19 88 PRO A N 1
ATOM 749 C CA . PRO A 1 88 ? 19.991 -14.451 -1.797 1.00 90.19 88 PRO A CA 1
ATOM 750 C C . PRO A 1 88 ? 19.961 -13.395 -0.682 1.00 90.19 88 PRO A C 1
ATOM 752 O O . PRO A 1 88 ? 19.600 -13.698 0.457 1.00 90.19 88 PRO A O 1
ATOM 755 N N . GLU A 1 89 ? 20.315 -12.153 -1.015 1.00 83.38 89 GLU A N 1
ATOM 756 C CA . GLU A 1 89 ? 20.068 -11.022 -0.121 1.00 83.38 89 GLU A CA 1
ATOM 757 C C . GLU A 1 89 ? 18.598 -10.617 -0.197 1.00 83.38 89 GLU A C 1
ATOM 759 O O . GLU A 1 89 ? 17.959 -10.709 -1.243 1.00 83.38 89 GLU A O 1
ATOM 764 N N . LYS A 1 90 ? 18.039 -10.146 0.919 1.00 82.88 90 LYS A N 1
ATOM 765 C CA . LYS A 1 90 ? 16.626 -9.754 0.972 1.00 82.88 90 LYS A CA 1
ATOM 766 C C . LYS A 1 90 ? 16.302 -8.599 0.009 1.00 82.88 90 LYS A C 1
ATOM 768 O O . LYS A 1 90 ? 15.215 -8.565 -0.554 1.00 82.88 90 LYS A O 1
ATOM 773 N N . SER A 1 91 ? 17.244 -7.676 -0.188 1.00 80.25 91 SER A N 1
ATOM 774 C CA . SER A 1 91 ? 17.126 -6.513 -1.083 1.00 80.25 91 SER A CA 1
ATOM 775 C C . SER A 1 91 ? 16.969 -6.883 -2.555 1.00 80.25 91 SER A C 1
ATOM 777 O O . SER A 1 91 ? 16.283 -6.171 -3.282 1.00 80.25 91 SER A O 1
ATOM 779 N N . ASP A 1 92 ? 17.563 -7.997 -2.984 1.00 84.88 92 ASP A N 1
ATOM 780 C CA . ASP A 1 92 ? 17.515 -8.447 -4.380 1.00 84.88 92 ASP A CA 1
ATOM 781 C C . ASP A 1 92 ? 16.118 -8.953 -4.780 1.00 84.88 92 ASP A C 1
ATOM 783 O O . ASP A 1 92 ? 15.797 -9.056 -5.964 1.00 84.88 92 ASP A O 1
ATOM 787 N N . TYR A 1 93 ? 15.278 -9.265 -3.789 1.00 85.12 93 TYR A N 1
ATOM 788 C CA . TYR A 1 93 ? 13.961 -9.868 -3.969 1.00 85.12 93 TYR A CA 1
ATOM 789 C C . TYR A 1 93 ? 12.898 -9.021 -3.263 1.00 85.12 93 TYR A C 1
ATOM 791 O O . TYR A 1 93 ? 12.401 -9.410 -2.198 1.00 85.12 93 TYR A O 1
ATOM 799 N N . PRO A 1 94 ? 12.539 -7.855 -3.837 1.00 81.00 94 PRO A N 1
ATOM 800 C CA . PRO A 1 94 ? 11.514 -6.995 -3.267 1.00 81.00 94 PRO A CA 1
ATOM 801 C C . PRO A 1 94 ? 10.166 -7.723 -3.220 1.00 81.00 94 PRO A C 1
ATOM 803 O O . PRO A 1 94 ? 9.787 -8.431 -4.158 1.00 81.00 94 PRO A O 1
ATOM 806 N N . LEU A 1 95 ? 9.428 -7.536 -2.124 1.00 81.38 95 LEU A N 1
ATOM 807 C CA . LEU A 1 95 ? 8.076 -8.067 -1.982 1.00 81.38 95 LEU A CA 1
ATOM 808 C C . LEU A 1 95 ? 7.135 -7.361 -2.960 1.00 81.38 95 LEU A C 1
ATOM 810 O O . LEU A 1 95 ? 6.981 -6.139 -2.929 1.00 81.38 95 LEU A O 1
ATOM 814 N N . VAL A 1 96 ? 6.484 -8.148 -3.815 1.00 79.81 96 VAL A N 1
ATOM 815 C CA . VAL A 1 96 ? 5.456 -7.664 -4.740 1.00 79.81 96 VAL A CA 1
ATOM 816 C C . VAL A 1 96 ? 4.104 -7.954 -4.113 1.00 79.81 96 VAL A C 1
ATOM 818 O O . VAL A 1 96 ? 3.462 -8.962 -4.392 1.00 79.81 96 VAL A O 1
ATOM 821 N N . GLU A 1 97 ? 3.696 -7.076 -3.215 1.00 75.62 97 GLU A N 1
ATOM 822 C CA . GLU A 1 97 ? 2.420 -7.165 -2.521 1.00 75.62 97 GLU A CA 1
ATOM 823 C C . GLU A 1 97 ? 1.704 -5.815 -2.590 1.00 75.62 97 GLU A C 1
ATOM 825 O O . GLU A 1 97 ? 2.349 -4.776 -2.784 1.00 75.62 97 GLU A O 1
ATOM 830 N N . PRO A 1 98 ? 0.371 -5.798 -2.430 1.00 78.75 98 PRO A N 1
ATOM 831 C CA . PRO A 1 98 ? -0.338 -4.544 -2.264 1.00 78.75 98 PRO A CA 1
ATOM 832 C C . PRO A 1 98 ? 0.203 -3.784 -1.035 1.00 78.75 98 PRO A C 1
ATOM 834 O O . PRO A 1 98 ? 0.629 -4.399 -0.046 1.00 78.75 98 PRO A O 1
ATOM 837 N N . PRO A 1 99 ? 0.214 -2.442 -1.087 1.00 78.69 99 PRO A N 1
ATOM 838 C CA . PRO A 1 99 ? 0.706 -1.619 0.009 1.00 78.69 99 PRO A CA 1
ATOM 839 C C . PRO A 1 99 ? -0.138 -1.816 1.269 1.00 78.69 99 PRO A C 1
ATOM 841 O O . PRO A 1 99 ? -1.364 -1.932 1.197 1.00 78.69 99 PRO A O 1
ATOM 844 N N . THR A 1 100 ? 0.516 -1.805 2.432 1.00 81.31 100 THR A N 1
ATOM 845 C CA . THR A 1 100 ? -0.172 -1.834 3.728 1.00 81.31 100 THR A CA 1
ATOM 846 C C . THR A 1 100 ? -0.872 -0.493 3.931 1.00 81.31 100 THR A C 1
ATOM 848 O O . THR A 1 100 ? -0.245 0.507 4.270 1.00 81.31 100 THR A O 1
ATOM 851 N N . SER A 1 101 ? -2.174 -0.436 3.654 1.00 79.06 101 SER A N 1
ATOM 852 C CA . SER A 1 101 ? -2.930 0.819 3.695 1.00 79.06 101 SER A CA 1
ATOM 853 C C . SER A 1 101 ? -3.534 1.124 5.067 1.00 79.06 101 SER A C 1
ATOM 855 O O . SER A 1 101 ? -4.070 2.211 5.231 1.00 79.06 101 SER A O 1
ATOM 857 N N . TYR A 1 102 ? -3.471 0.208 6.045 1.00 85.69 102 TYR A N 1
ATOM 858 C CA . TYR A 1 102 ? -4.068 0.361 7.389 1.00 85.69 102 TYR A CA 1
ATOM 859 C C . TYR A 1 102 ? -5.533 0.839 7.384 1.00 85.69 102 TYR A C 1
ATOM 861 O O . TYR A 1 102 ? -5.957 1.556 8.286 1.00 85.69 102 TYR A O 1
ATOM 869 N N . GLY A 1 103 ? -6.302 0.510 6.341 1.00 89.50 103 GLY A N 1
ATOM 870 C CA . GLY A 1 103 ? -7.668 1.017 6.171 1.00 89.50 103 GLY A CA 1
ATOM 871 C C . GLY A 1 103 ? -7.757 2.511 5.817 1.00 89.50 103 GLY A C 1
ATOM 872 O O . GLY A 1 103 ? -8.856 3.040 5.693 1.00 89.50 103 GLY A O 1
ATOM 873 N N . LEU A 1 104 ? -6.637 3.211 5.588 1.00 91.94 104 LEU A N 1
ATOM 874 C CA . LEU A 1 104 ? -6.616 4.611 5.141 1.00 91.94 104 LEU A CA 1
ATOM 875 C C . LEU A 1 104 ? -7.370 4.782 3.823 1.00 91.94 104 LEU A C 1
ATOM 877 O O . LEU A 1 104 ? -8.114 5.743 3.655 1.00 91.94 104 LEU A O 1
ATOM 881 N N . LEU A 1 105 ? -7.164 3.848 2.891 1.00 91.69 105 LEU A N 1
ATOM 882 C CA . LEU A 1 105 ? -7.860 3.859 1.610 1.00 91.69 105 LEU A CA 1
ATOM 883 C C . LEU A 1 105 ? -9.373 3.736 1.818 1.00 91.69 105 LEU A C 1
ATOM 885 O O . LEU A 1 105 ? -10.116 4.523 1.249 1.00 91.69 105 LEU A O 1
ATOM 889 N N . GLU A 1 106 ? -9.811 2.799 2.659 1.00 92.69 106 GLU A N 1
ATOM 890 C CA . GLU A 1 106 ? -11.228 2.576 2.974 1.00 92.69 106 GLU A CA 1
ATOM 891 C C . GLU A 1 106 ? -11.841 3.829 3.604 1.00 92.69 106 GLU A C 1
ATOM 893 O O . GLU A 1 106 ? -12.840 4.346 3.112 1.00 92.69 106 GLU A O 1
ATOM 898 N N . HIS A 1 107 ? -11.164 4.401 4.602 1.00 93.88 107 HIS A N 1
ATOM 899 C CA . HIS A 1 107 ? -11.583 5.642 5.241 1.00 93.88 107 HIS A CA 1
ATOM 900 C C . HIS A 1 107 ? -11.692 6.805 4.240 1.00 93.88 107 HIS A C 1
ATOM 902 O O . HIS A 1 107 ? -12.657 7.566 4.269 1.00 93.88 107 HIS A O 1
ATOM 908 N N . LEU A 1 108 ? -10.727 6.956 3.326 1.00 94.56 108 LEU A N 1
ATOM 909 C CA . LEU A 1 108 ? -10.786 7.994 2.294 1.00 94.56 108 LEU A CA 1
ATOM 910 C C . LEU A 1 108 ? -11.932 7.754 1.307 1.00 94.56 108 LEU A C 1
ATOM 912 O O . LEU A 1 108 ? -12.659 8.696 0.990 1.00 94.56 108 LEU A O 1
ATOM 916 N N . MET A 1 109 ? -12.139 6.513 0.868 1.00 95.00 109 MET A N 1
ATOM 917 C CA . MET A 1 109 ? -13.266 6.155 0.004 1.00 95.00 109 MET A CA 1
ATOM 918 C C . MET A 1 109 ? -14.597 6.481 0.684 1.00 95.00 109 MET A C 1
ATOM 920 O O . MET A 1 109 ? -15.458 7.094 0.055 1.00 95.00 109 MET A O 1
ATOM 924 N N . ASP A 1 110 ? -14.733 6.199 1.979 1.00 93.06 110 ASP A N 1
ATOM 925 C CA . ASP A 1 110 ? -15.910 6.572 2.767 1.00 93.06 110 ASP A CA 1
ATOM 926 C C . ASP A 1 110 ? -16.106 8.091 2.844 1.00 93.06 110 ASP A C 1
ATOM 928 O O . ASP A 1 110 ? -17.234 8.577 2.732 1.00 93.06 110 ASP A O 1
ATOM 932 N N . THR A 1 111 ? -15.026 8.868 2.995 1.00 91.56 111 THR A N 1
ATOM 933 C CA . THR A 1 111 ? -15.126 10.338 2.981 1.00 91.56 111 THR A CA 1
ATOM 934 C C . THR A 1 111 ? -15.533 10.884 1.616 1.00 91.56 111 THR A C 1
ATOM 936 O O . THR A 1 111 ? -16.342 11.803 1.554 1.00 91.56 111 THR A O 1
ATOM 939 N N . TRP A 1 112 ? -15.022 10.317 0.522 1.00 92.31 112 TRP A N 1
ATOM 940 C CA . TRP A 1 112 ? -15.351 10.763 -0.834 1.00 92.31 112 TRP A CA 1
ATOM 941 C C . TRP A 1 112 ? -16.751 10.345 -1.267 1.00 92.31 112 TRP A C 1
ATOM 943 O O . TRP A 1 112 ? -17.427 11.084 -1.980 1.00 92.31 112 TRP A O 1
ATOM 953 N N . HIS A 1 113 ? -17.198 9.165 -0.842 1.00 89.62 113 HIS A N 1
ATOM 954 C CA . HIS A 1 113 ? -18.533 8.665 -1.146 1.00 89.62 113 HIS A CA 1
ATOM 955 C C . HIS A 1 113 ? -19.607 9.192 -0.191 1.00 89.62 113 HIS A C 1
ATOM 957 O O . HIS A 1 113 ? -20.799 9.028 -0.473 1.00 89.62 113 HIS A O 1
ATOM 963 N N . ARG A 1 114 ? -19.222 9.871 0.899 1.00 83.19 114 ARG A N 1
ATOM 964 C CA . ARG A 1 114 ? -20.147 10.625 1.748 1.00 83.19 114 ARG A CA 1
ATOM 965 C C . ARG A 1 114 ? -20.815 11.717 0.918 1.00 83.19 114 ARG A C 1
ATOM 967 O O . ARG A 1 114 ? -20.248 12.772 0.658 1.00 83.19 114 ARG A O 1
ATOM 974 N N . LYS A 1 115 ? -22.056 11.462 0.512 1.00 72.00 115 LYS A N 1
ATOM 975 C CA . LYS A 1 115 ? -22.929 12.506 -0.014 1.00 72.00 115 LYS A CA 1
ATOM 976 C C . LYS A 1 115 ? -23.285 13.456 1.121 1.00 72.00 115 LYS A C 1
ATOM 978 O O . LYS A 1 115 ? -23.656 13.006 2.210 1.00 72.00 115 LYS A O 1
ATOM 983 N N . GLU A 1 116 ? -23.203 14.754 0.846 1.00 70.44 116 GLU A N 1
ATOM 984 C CA . GLU A 1 116 ? -23.810 15.758 1.713 1.00 70.44 116 GLU A CA 1
ATOM 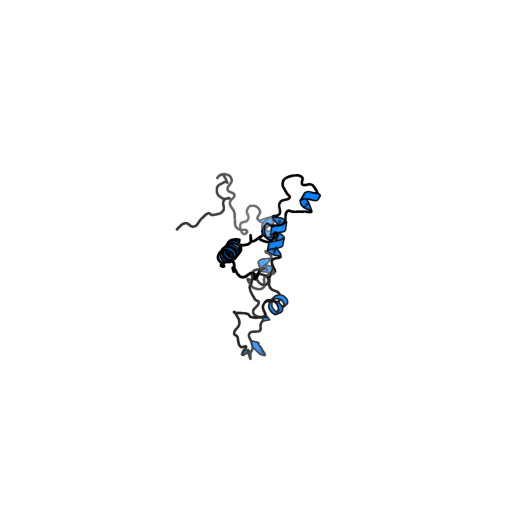985 C C . GLU A 1 116 ? -25.287 15.395 1.917 1.00 70.44 116 GLU A C 1
ATOM 987 O O . GLU A 1 116 ? -25.952 14.937 0.979 1.00 70.44 116 GLU A O 1
ATOM 992 N N . PRO A 1 117 ? -25.801 15.511 3.146 1.00 65.81 117 PRO A N 1
ATOM 993 C CA . PRO A 1 117 ? -27.149 15.083 3.443 1.00 65.81 117 PRO A CA 1
ATOM 994 C C . PRO A 1 117 ? -28.153 15.855 2.586 1.00 65.81 117 PRO A C 1
ATOM 996 O O . PRO A 1 117 ? -28.185 17.082 2.607 1.00 65.81 117 PRO A O 1
ATOM 999 N N . GLU A 1 118 ? -28.987 15.125 1.847 1.00 61.53 118 GLU A N 1
ATOM 1000 C CA . GLU A 1 118 ? -30.040 15.720 1.028 1.00 61.53 118 GLU A CA 1
ATOM 1001 C C . GLU A 1 118 ? -31.069 16.406 1.945 1.00 61.53 118 GLU A C 1
ATOM 1003 O O . GLU A 1 118 ? -31.834 15.755 2.660 1.00 61.53 118 GLU A O 1
ATOM 1008 N N . GLY A 1 119 ? -31.020 17.741 1.975 1.00 72.81 119 GLY A N 1
ATOM 1009 C CA . GLY A 1 119 ? -31.850 18.612 2.811 1.00 72.81 119 GLY A CA 1
ATOM 1010 C C . GLY A 1 119 ? -31.032 19.458 3.793 1.00 72.81 119 GLY A C 1
ATOM 1011 O O . GLY A 1 119 ? -30.071 18.985 4.398 1.00 72.81 119 GLY A O 1
ATOM 1012 N N . ALA A 1 120 ? -31.426 20.723 3.979 1.00 74.06 120 ALA A N 1
ATOM 1013 C CA . ALA A 1 120 ? -30.774 21.642 4.911 1.00 74.06 120 ALA A CA 1
ATOM 1014 C C . ALA A 1 120 ? -30.942 21.153 6.361 1.00 74.06 120 ALA A C 1
ATOM 1016 O O . ALA A 1 120 ? -31.943 21.422 7.024 1.00 74.06 120 ALA A O 1
ATOM 1017 N N . LYS A 1 121 ? -29.960 20.400 6.857 1.00 77.50 121 LYS A N 1
ATOM 1018 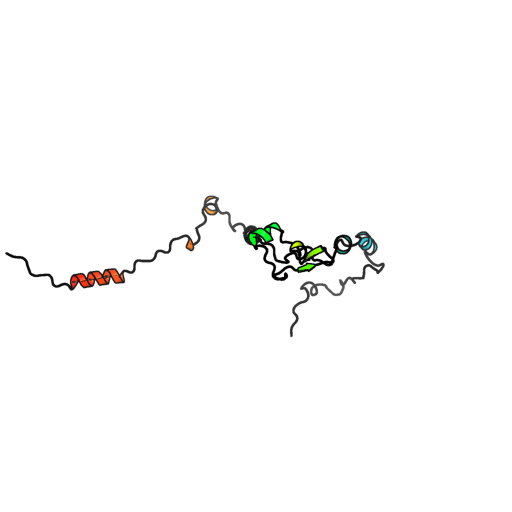C CA . LYS A 1 121 ? -29.885 20.009 8.265 1.00 77.50 121 LYS A CA 1
ATOM 1019 C C . LYS A 1 121 ? -29.386 21.198 9.078 1.00 77.50 121 LYS A C 1
ATOM 1021 O O . LYS A 1 121 ? -28.425 21.860 8.699 1.00 77.50 121 LYS A O 1
ATOM 1026 N N . SER A 1 122 ? -30.032 21.465 10.210 1.00 87.25 122 SER A N 1
ATOM 1027 C CA . SER A 1 122 ? -29.506 22.432 11.171 1.00 87.25 122 SER A CA 1
ATOM 1028 C C . SER A 1 122 ? -28.20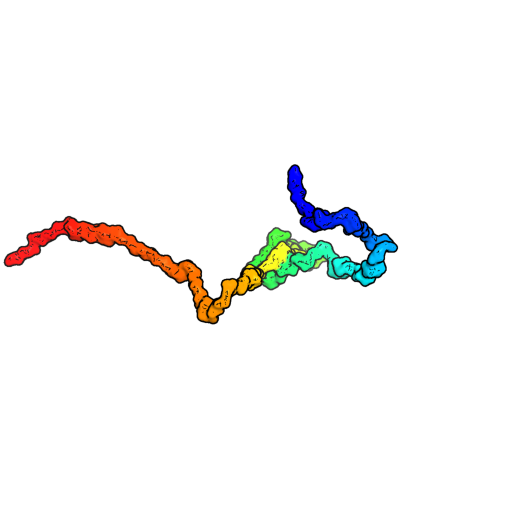4 21.914 11.787 1.00 87.25 122 SER A C 1
ATOM 1030 O O . SER A 1 122 ? -28.002 20.702 11.909 1.00 87.25 122 SER A O 1
ATOM 1032 N N . VAL A 1 123 ? -27.350 22.835 12.240 1.00 84.31 123 VAL A N 1
ATOM 1033 C CA . VAL A 1 123 ? -26.064 22.520 12.891 1.00 84.31 123 VAL A CA 1
ATOM 1034 C C . VAL A 1 123 ? -26.245 21.539 14.054 1.00 84.31 123 VAL A C 1
ATOM 1036 O O . VAL A 1 123 ? -25.463 20.609 14.219 1.00 84.31 123 VAL A O 1
ATOM 1039 N N . TYR A 1 124 ? -27.314 21.696 14.840 1.00 85.38 124 TYR A N 1
ATOM 1040 C CA . TYR A 1 124 ? -27.601 20.801 15.961 1.00 85.38 124 TYR A CA 1
ATOM 1041 C C . TYR A 1 124 ? -27.833 19.351 15.505 1.00 85.38 124 TYR A C 1
ATOM 1043 O O . TYR A 1 124 ? -27.337 18.414 16.126 1.00 85.38 124 TYR A O 1
ATOM 1051 N N . HIS A 1 125 ? -28.541 19.156 14.389 1.00 83.75 125 HIS A N 1
ATOM 1052 C CA . HIS A 1 125 ? -28.849 17.826 13.868 1.00 83.75 125 HIS A CA 1
ATOM 1053 C C . HIS A 1 125 ? -27.628 17.139 13.225 1.00 83.75 125 HIS A C 1
ATOM 1055 O O . HIS A 1 125 ? -27.532 15.915 13.268 1.00 83.75 125 HIS A O 1
ATOM 1061 N N . SER A 1 126 ? -26.679 17.898 12.661 1.00 81.44 126 SER A N 1
ATOM 1062 C CA . SER A 1 126 ? -25.414 17.349 12.145 1.00 81.44 126 SER A CA 1
ATOM 1063 C C . SER A 1 126 ? -24.396 17.039 13.245 1.00 81.44 126 SER A C 1
ATOM 1065 O O . SER A 1 126 ? -23.693 16.036 13.148 1.00 81.44 126 SER A O 1
ATOM 1067 N N . SER A 1 127 ? -24.318 17.878 14.285 1.00 85.31 127 SER A N 1
ATOM 1068 C CA . SER A 1 127 ? -23.335 17.732 15.369 1.00 85.31 127 SER A CA 1
ATOM 1069 C C . SER A 1 127 ? -23.654 16.581 16.324 1.00 85.31 127 SER A C 1
ATOM 1071 O O . SER A 1 127 ? -22.741 16.013 16.919 1.00 85.31 127 SER A O 1
ATOM 1073 N N . TYR A 1 128 ? -24.930 16.210 16.452 1.00 86.00 128 TYR A N 1
ATOM 1074 C CA . TYR A 1 128 ? -25.377 15.131 17.333 1.00 86.00 128 TYR A CA 1
ATOM 1075 C C . TYR A 1 128 ? -26.102 14.035 16.538 1.00 86.00 128 TYR A C 1
ATOM 1077 O O . TYR A 1 128 ? -27.331 13.923 16.609 1.00 86.00 128 TYR A O 1
ATOM 1085 N N . PRO A 1 129 ? -25.372 13.211 15.761 1.00 83.44 129 PRO A N 1
ATOM 1086 C CA . PRO A 1 129 ? -25.976 12.086 15.067 1.00 83.44 129 PRO A CA 1
ATOM 1087 C C . PRO A 1 129 ? -26.519 11.070 16.073 1.00 83.44 129 PRO A C 1
ATOM 1089 O O . PRO A 1 129 ? -25.938 10.836 17.136 1.00 83.44 129 PRO A O 1
ATOM 1092 N N . LYS A 1 130 ? -27.630 10.419 15.715 1.00 85.88 130 LYS A N 1
ATOM 1093 C CA . LYS A 1 130 ? -28.145 9.300 16.504 1.00 85.88 130 LYS A CA 1
ATOM 1094 C C . LYS A 1 130 ? -27.086 8.189 16.495 1.00 85.88 130 LYS A C 1
ATOM 1096 O O . LYS A 1 130 ? -26.702 7.757 15.406 1.00 85.88 130 LYS A O 1
ATOM 1101 N N . PRO A 1 131 ? -26.597 7.737 17.662 1.00 86.12 131 PRO A N 1
ATOM 1102 C CA . PRO A 1 131 ? -25.572 6.709 17.701 1.00 86.12 131 PRO A CA 1
ATOM 1103 C C . PRO A 1 131 ? -26.122 5.403 17.102 1.00 86.12 131 PRO A C 1
ATOM 1105 O O . PRO A 1 131 ? -27.342 5.181 17.122 1.00 86.12 131 PRO A O 1
ATOM 1108 N N . PRO A 1 132 ? -25.254 4.538 16.549 1.00 87.69 132 PRO A N 1
ATOM 1109 C CA . PRO A 1 132 ? -25.688 3.269 15.978 1.00 87.69 132 PRO A CA 1
ATOM 1110 C C . PRO A 1 132 ? -26.438 2.446 17.030 1.00 87.69 132 PRO A C 1
ATOM 1112 O O . PRO A 1 132 ? -26.146 2.537 18.220 1.00 87.69 132 PRO A O 1
ATOM 1115 N N . ALA A 1 133 ? -27.390 1.611 16.600 1.00 83.00 133 ALA A N 1
ATOM 1116 C CA . ALA A 1 133 ? -28.215 0.813 17.515 1.00 83.00 133 ALA A CA 1
ATOM 1117 C C . ALA A 1 133 ? -27.375 -0.033 18.499 1.00 83.00 133 ALA A C 1
ATOM 1119 O O . ALA A 1 133 ? -27.787 -0.228 19.637 1.00 83.00 133 ALA A O 1
ATOM 1120 N N . LEU A 1 134 ? -26.175 -0.451 18.078 1.00 83.62 134 LEU A N 1
ATOM 1121 C CA . LEU A 1 134 ? -25.193 -1.192 18.878 1.00 83.62 134 LEU A CA 1
ATOM 1122 C C . LEU A 1 134 ? -24.584 -0.392 20.041 1.00 83.62 134 LEU A C 1
ATOM 1124 O O . LEU A 1 134 ? -24.122 -0.990 21.006 1.00 83.62 134 LEU A O 1
ATOM 1128 N N . ALA A 1 135 ? -24.564 0.942 19.968 1.00 82.44 135 ALA A N 1
ATOM 1129 C CA . ALA A 1 135 ? -24.069 1.783 21.058 1.00 82.44 135 ALA A CA 1
ATOM 1130 C C . ALA A 1 135 ? -25.014 1.767 22.270 1.00 82.44 135 ALA A C 1
ATOM 1132 O O . ALA A 1 135 ? -24.599 2.059 23.391 1.00 82.44 135 ALA A O 1
ATOM 1133 N N . TYR A 1 136 ? -26.289 1.425 22.062 1.00 86.25 136 TYR A N 1
ATOM 1134 C CA . TYR A 1 136 ? -27.211 1.191 23.160 1.00 86.25 136 TYR A CA 1
ATOM 1135 C C . TYR A 1 136 ? -26.950 -0.199 23.730 1.00 86.25 136 TYR A C 1
ATOM 1137 O O . TYR A 1 136 ? -27.052 -1.200 23.022 1.00 86.25 136 TYR A O 1
ATOM 1145 N N . ALA A 1 137 ? -26.642 -0.263 25.026 1.00 80.88 137 ALA A N 1
ATOM 1146 C CA . ALA A 1 137 ? -26.463 -1.536 25.708 1.00 80.88 137 ALA A CA 1
ATOM 1147 C C . ALA A 1 137 ? -27.699 -2.430 25.487 1.00 80.88 137 ALA A C 1
ATOM 1149 O O . ALA A 1 137 ? -28.831 -1.963 25.691 1.00 80.88 137 ALA A O 1
ATOM 1150 N N . PRO A 1 138 ? -27.518 -3.704 25.090 1.00 80.00 138 PRO A N 1
ATOM 1151 C CA . PRO A 1 138 ? -28.632 -4.624 24.965 1.00 80.00 138 PRO A CA 1
ATOM 1152 C C . PRO A 1 138 ? -29.255 -4.794 26.349 1.00 80.00 138 PRO A C 1
ATOM 1154 O O . PRO A 1 138 ? -28.658 -5.370 27.258 1.00 80.00 138 PRO A O 1
ATOM 1157 N N . ARG A 1 139 ? -30.471 -4.271 26.531 1.00 75.06 139 ARG A N 1
ATOM 1158 C CA . ARG A 1 139 ? -31.237 -4.533 27.749 1.00 75.06 139 ARG A CA 1
ATOM 1159 C C . ARG A 1 139 ? -31.739 -5.965 27.678 1.00 75.06 139 ARG A C 1
ATOM 1161 O O . ARG A 1 139 ? -32.783 -6.230 27.084 1.00 75.06 139 ARG A O 1
ATOM 1168 N N . GLN A 1 140 ? -31.001 -6.886 28.286 1.00 74.75 140 GLN A N 1
ATOM 1169 C CA . GLN A 1 140 ? -31.556 -8.194 28.598 1.00 74.75 140 GLN A CA 1
ATOM 1170 C C . GLN A 1 140 ? -32.651 -7.989 29.645 1.00 74.75 140 GLN A C 1
ATOM 1172 O O . GLN A 1 140 ? -32.407 -7.435 30.719 1.00 74.75 140 GLN A O 1
ATOM 1177 N N . ARG A 1 141 ? -33.889 -8.361 29.307 1.00 74.81 141 ARG A N 1
ATOM 1178 C CA . ARG A 1 141 ? -34.963 -8.388 30.302 1.00 74.81 141 ARG A CA 1
ATOM 1179 C C . ARG A 1 141 ? -34.627 -9.502 31.301 1.00 74.81 141 ARG A C 1
ATOM 1181 O O . ARG A 1 141 ? -34.274 -10.589 30.848 1.00 74.81 141 ARG A O 1
ATOM 1188 N N . PRO A 1 142 ? -34.708 -9.258 32.620 1.00 72.00 142 PRO A N 1
ATOM 1189 C CA . PRO A 1 142 ? -34.462 -10.303 33.604 1.00 72.00 142 PRO A CA 1
ATOM 1190 C C . PRO A 1 142 ? -35.446 -11.456 33.392 1.00 72.00 142 PRO A C 1
ATOM 1192 O O . PRO A 1 142 ? -36.644 -11.233 33.193 1.00 72.00 142 PRO A O 1
ATOM 1195 N N . ASP A 1 143 ? -34.936 -12.684 33.426 1.00 75.62 143 ASP A N 1
ATOM 1196 C CA . ASP A 1 143 ? -35.749 -13.886 33.281 1.00 75.62 143 ASP A CA 1
ATOM 1197 C C . ASP A 1 143 ? -36.572 -14.097 34.564 1.00 75.62 143 ASP A C 1
ATOM 1199 O O . ASP A 1 143 ? -36.085 -14.570 35.593 1.00 75.62 143 ASP A O 1
ATOM 1203 N N . THR A 1 144 ? -37.830 -13.653 34.530 1.00 74.50 144 THR A N 1
ATOM 1204 C CA . THR A 1 144 ? -38.742 -13.685 35.689 1.00 74.50 144 THR A CA 1
ATOM 1205 C C . THR A 1 144 ? -39.149 -15.102 36.101 1.00 74.50 144 THR A C 1
ATOM 1207 O O . THR A 1 144 ? -39.657 -15.291 37.207 1.00 74.50 144 THR A O 1
ATOM 1210 N N . SER A 1 145 ? -38.885 -16.105 35.255 1.00 75.00 145 SER A N 1
ATOM 1211 C CA . SER A 1 145 ? -39.221 -17.511 35.503 1.00 75.00 145 SER A CA 1
ATOM 1212 C C . SER A 1 145 ? -38.637 -18.023 36.825 1.00 75.00 145 SER A C 1
ATOM 1214 O O . SER A 1 145 ? -39.352 -18.614 37.635 1.00 75.00 145 SER A O 1
ATOM 1216 N N . ARG A 1 146 ? -37.366 -17.709 37.101 1.00 69.62 146 ARG A N 1
ATOM 1217 C CA . ARG A 1 146 ? -36.641 -18.152 38.303 1.00 69.62 146 ARG A CA 1
ATOM 1218 C C . ARG A 1 146 ? -37.163 -17.498 39.588 1.00 69.62 146 ARG A C 1
ATOM 1220 O O . ARG A 1 146 ? -37.254 -18.158 40.622 1.00 69.62 146 ARG A O 1
ATOM 1227 N N . ILE A 1 147 ? -37.558 -16.226 39.501 1.00 72.12 147 ILE A N 1
ATOM 1228 C CA . ILE A 1 147 ? -38.132 -15.448 40.614 1.00 72.12 147 ILE A CA 1
ATOM 1229 C C . ILE A 1 147 ? -39.516 -16.001 40.987 1.00 72.12 147 ILE A C 1
ATOM 1231 O O . ILE A 1 147 ? -39.814 -16.205 42.164 1.00 72.12 147 ILE A O 1
ATOM 1235 N N . LEU A 1 148 ? -40.349 -16.307 39.986 1.00 72.88 148 LEU A N 1
ATOM 1236 C CA . LEU A 1 148 ? -41.678 -16.892 40.194 1.00 72.88 148 LEU A CA 1
ATOM 1237 C C . LEU A 1 148 ? -41.616 -18.334 40.723 1.00 72.88 148 LEU A C 1
ATOM 1239 O O . LEU A 1 148 ? -42.501 -18.769 41.459 1.00 72.88 148 LEU A O 1
ATOM 1243 N N . GLN A 1 149 ? -40.572 -19.087 40.373 1.00 73.62 149 GLN A N 1
ATOM 1244 C CA . GLN A 1 149 ? -40.379 -20.453 40.858 1.00 73.62 149 GLN A CA 1
ATOM 1245 C C . GLN A 1 149 ? -39.944 -20.486 42.334 1.00 73.62 149 GLN A C 1
ATOM 1247 O O . GLN A 1 149 ? -40.446 -21.313 43.095 1.00 73.62 149 GLN A O 1
ATOM 1252 N N . GLN A 1 150 ? -39.077 -19.557 42.759 1.00 67.00 150 GLN A N 1
ATOM 1253 C CA . GLN A 1 150 ? -38.683 -19.396 44.166 1.00 67.00 150 GLN A CA 1
ATOM 1254 C C . GLN A 1 150 ? -39.849 -18.962 45.058 1.00 67.00 150 GLN A C 1
ATOM 1256 O O . GLN A 1 150 ? -40.028 -19.533 46.133 1.00 67.00 150 GLN A O 1
ATOM 1261 N N . SER A 1 151 ? -40.676 -18.008 44.612 1.00 67.31 151 SER A N 1
ATOM 1262 C CA . SER A 1 151 ? -41.852 -17.602 45.390 1.00 67.31 151 SER A CA 1
ATOM 1263 C C . SER A 1 151 ? -42.839 -18.760 45.543 1.00 67.31 151 SER A C 1
ATOM 1265 O O . SER A 1 151 ? -43.314 -19.011 46.645 1.00 67.31 151 SER A O 1
ATOM 1267 N N . ARG A 1 152 ? -43.074 -19.555 44.486 1.00 64.75 152 ARG A N 1
ATOM 1268 C CA . ARG A 1 152 ? -43.904 -20.772 44.557 1.00 64.75 152 ARG A CA 1
ATOM 1269 C C . ARG A 1 152 ? -43.439 -21.766 45.623 1.00 64.75 152 ARG A C 1
ATOM 1271 O O . ARG A 1 152 ? -44.290 -22.362 46.271 1.00 64.75 152 ARG A O 1
ATOM 1278 N N . GLN A 1 153 ? -42.131 -21.941 45.823 1.00 62.41 153 GLN A N 1
ATOM 1279 C CA . GLN A 1 153 ? -41.615 -22.839 46.863 1.00 62.41 153 GLN A CA 1
ATOM 1280 C C . GLN A 1 153 ? -41.798 -22.286 48.284 1.00 62.41 153 GLN A C 1
ATOM 1282 O O . GLN A 1 153 ? -42.037 -23.066 49.201 1.00 62.41 153 GLN A O 1
ATOM 1287 N N . GLN A 1 154 ? -41.769 -20.963 48.472 1.00 61.44 154 GLN A N 1
ATOM 1288 C CA . GLN A 1 154 ? -42.016 -20.337 49.779 1.00 61.44 154 GLN A CA 1
ATOM 1289 C C . GLN A 1 154 ? -43.450 -20.562 50.286 1.00 61.44 154 GLN A C 1
ATOM 1291 O O . GLN A 1 154 ? -43.647 -20.743 51.483 1.00 61.44 154 GLN A O 1
ATOM 1296 N N . TRP A 1 155 ? -44.443 -20.608 49.390 1.00 58.84 155 TRP A N 1
ATOM 1297 C CA . TRP A 1 155 ? -45.848 -20.873 49.746 1.00 58.84 155 TRP A CA 1
ATOM 1298 C C . TRP A 1 155 ? -46.171 -22.359 49.970 1.00 58.84 155 TRP A C 1
ATOM 1300 O O . TRP A 1 155 ? -47.267 -22.676 50.425 1.00 58.84 155 TRP A O 1
ATOM 1310 N N . LEU A 1 156 ? -45.245 -23.265 49.638 1.00 58.19 156 LEU A N 1
ATOM 1311 C CA . LEU A 1 156 ? -45.403 -24.716 49.803 1.00 58.19 156 LEU A CA 1
ATOM 1312 C C . LEU A 1 156 ? -44.730 -25.257 51.075 1.00 58.19 156 LEU A C 1
ATOM 1314 O O . LEU A 1 156 ? -44.865 -26.443 51.371 1.00 58.19 156 LEU A O 1
ATOM 1318 N N . LEU A 1 157 ? -44.020 -24.419 51.838 1.00 57.69 157 LEU A N 1
ATOM 1319 C CA . LEU A 1 157 ? -43.505 -24.800 53.152 1.00 57.69 157 LEU A CA 1
ATOM 1320 C C . LEU A 1 157 ? -44.674 -24.844 54.155 1.00 57.69 157 LEU A C 1
ATOM 1322 O O . LEU A 1 157 ? -45.420 -23.864 54.244 1.00 57.69 157 LEU A O 1
ATOM 1326 N N . PRO A 1 158 ? -44.867 -25.943 54.913 1.00 54.84 158 PRO A N 1
ATOM 1327 C CA . PRO A 1 158 ? -45.904 -25.998 55.933 1.00 54.84 158 PRO A CA 1
ATOM 1328 C C . PRO A 1 158 ? -45.648 -24.883 56.948 1.00 54.84 158 PRO A C 1
ATOM 1330 O O . PRO A 1 158 ? -44.575 -24.802 57.545 1.00 54.84 158 PRO A O 1
ATOM 1333 N N . ARG A 1 159 ? -46.631 -23.992 57.110 1.00 56.59 159 ARG A N 1
ATOM 1334 C CA . ARG A 1 159 ? -46.627 -22.945 58.133 1.00 56.59 159 ARG A CA 1
ATOM 1335 C C . ARG A 1 159 ? -46.533 -23.652 59.488 1.00 56.59 159 ARG A C 1
ATOM 1337 O O . ARG A 1 159 ? -47.516 -24.238 59.928 1.00 56.59 159 ARG A O 1
ATOM 1344 N N . SER A 1 160 ? -45.343 -23.663 60.088 1.00 56.69 160 SER A N 1
ATOM 1345 C CA . SER A 1 160 ? -45.070 -24.334 61.360 1.00 56.69 160 SER A CA 1
ATOM 1346 C C . SER A 1 160 ? -46.039 -23.822 62.427 1.00 56.69 160 SER A C 1
ATOM 1348 O O . SER A 1 160 ? -46.013 -22.642 62.782 1.00 56.69 160 SER A O 1
ATOM 1350 N N . LEU A 1 161 ? -46.923 -24.706 62.886 1.00 56.62 161 LEU A N 1
ATOM 1351 C CA . LEU A 1 161 ? -47.896 -24.480 63.953 1.00 56.62 161 LEU A CA 1
ATOM 1352 C C . LEU A 1 161 ? -47.227 -24.675 65.320 1.00 56.62 161 LEU A C 1
ATOM 1354 O O . LEU A 1 161 ? -47.683 -25.491 66.100 1.00 56.62 161 LEU A O 1
ATOM 1358 N N . ASP A 1 162 ? -46.157 -23.942 65.614 1.00 54.62 162 ASP A N 1
ATOM 1359 C CA . ASP A 1 162 ? -45.525 -23.992 66.936 1.00 54.62 162 ASP A CA 1
ATOM 1360 C C . ASP A 1 162 ? -45.385 -22.566 67.478 1.00 54.62 162 ASP A C 1
ATOM 1362 O O . ASP A 1 162 ? -44.384 -21.883 67.264 1.00 54.62 162 ASP A O 1
ATOM 1366 N N . ALA A 1 163 ? -46.430 -22.095 68.159 1.00 49.22 163 ALA A N 1
ATOM 1367 C CA . ALA A 1 163 ? -46.373 -20.931 69.038 1.00 49.22 163 ALA A CA 1
ATOM 1368 C C . ALA A 1 163 ? -46.825 -21.386 70.438 1.00 49.22 163 ALA A C 1
ATOM 1370 O O . ALA A 1 163 ? -47.972 -21.820 70.568 1.00 49.22 163 ALA A O 1
ATOM 1371 N N . PRO A 1 164 ? -45.958 -21.357 71.468 1.00 57.66 164 PRO A N 1
ATOM 1372 C CA . PRO A 1 164 ? -46.362 -21.719 72.822 1.00 57.66 164 PRO A CA 1
ATOM 1373 C C . PRO A 1 164 ? -47.231 -20.615 73.444 1.00 57.66 164 PRO A C 1
ATOM 1375 O O . PRO A 1 164 ? -46.960 -19.427 73.254 1.00 57.66 164 PRO A O 1
ATOM 1378 N N . ALA A 1 165 ? -48.285 -21.053 74.140 1.00 51.59 165 ALA A N 1
ATOM 1379 C CA . ALA A 1 165 ? -49.250 -20.242 74.884 1.00 51.59 165 ALA A CA 1
ATOM 1380 C C . ALA A 1 165 ? -48.684 -19.693 76.202 1.00 51.59 165 ALA A C 1
ATOM 1382 O O . ALA A 1 165 ? -47.778 -20.346 76.772 1.00 51.59 165 ALA A O 1
#